Protein AF-A0A9D5JQ66-F1 (afdb_monomer_lite)

Radius of gyration: 15.85 Å; chains: 1; bounding box: 38×23×46 Å

Sequence (86 aa):
VFICGDHGNAEILINPVTGESDKEHNFSPVPFIIVSNPFKGRANPGIIDNDPSILQPVGLLSDIAPTLLSLAGLPIAPEMTGTKLY

Structure (mmCIF, N/CA/C/O backbone):
data_AF-A0A9D5JQ66-F1
#
_entry.id   AF-A0A9D5JQ66-F1
#
loop_
_atom_site.group_PDB
_atom_site.id
_atom_site.type_symbol
_atom_site.label_atom_id
_atom_site.label_alt_id
_atom_site.label_comp_id
_atom_site.label_asym_id
_atom_site.label_entity_id
_atom_site.label_seq_id
_atom_site.pdbx_PDB_ins_code
_atom_site.Cartn_x
_atom_site.Cartn_y
_atom_site.Cartn_z
_atom_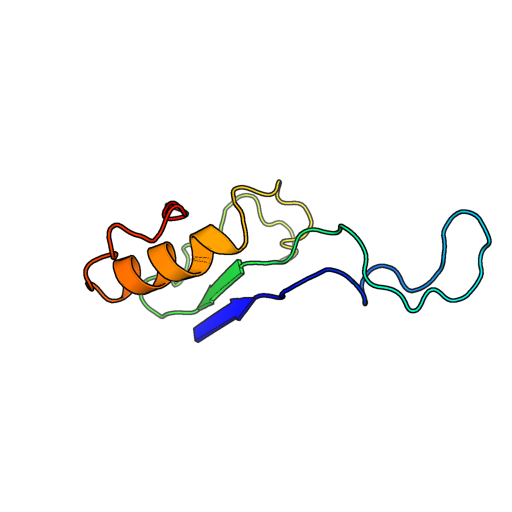site.occupancy
_atom_site.B_iso_or_equiv
_atom_site.auth_seq_id
_atom_site.auth_comp_id
_atom_site.auth_asym_id
_atom_site.auth_atom_id
_atom_site.pdbx_PDB_model_num
ATOM 1 N N . VAL A 1 1 ? -13.590 -5.202 1.990 1.00 93.38 1 VAL A N 1
ATOM 2 C CA . VAL A 1 1 ? -12.452 -5.814 1.267 1.00 93.38 1 VAL A CA 1
ATOM 3 C C . VAL A 1 1 ? -11.346 -4.785 1.187 1.00 93.38 1 VAL A C 1
ATOM 5 O O . VAL A 1 1 ? -11.652 -3.609 1.026 1.00 93.38 1 VAL A O 1
ATOM 8 N N . PHE A 1 2 ? -10.103 -5.225 1.336 1.00 94.31 2 PHE A N 1
ATOM 9 C CA . PHE A 1 2 ? -8.913 -4.399 1.164 1.00 94.31 2 PHE A CA 1
ATOM 10 C C . PHE A 1 2 ? -8.131 -4.949 -0.024 1.00 94.31 2 PHE A C 1
ATOM 12 O O . PHE A 1 2 ? -8.021 -6.167 -0.151 1.00 94.31 2 PHE A O 1
ATOM 19 N N . ILE A 1 3 ? -7.655 -4.071 -0.903 1.00 95.81 3 ILE A N 1
ATOM 20 C CA . ILE A 1 3 ? -6.915 -4.439 -2.114 1.00 95.81 3 ILE A CA 1
ATOM 21 C C . ILE A 1 3 ? -5.608 -3.654 -2.104 1.00 95.81 3 ILE A C 1
ATOM 23 O O . ILE A 1 3 ? -5.630 -2.433 -1.941 1.00 95.81 3 ILE A O 1
ATOM 27 N N . CYS A 1 4 ? -4.488 -4.358 -2.250 1.00 96.00 4 CYS A N 1
ATOM 28 C CA . CYS A 1 4 ? -3.158 -3.770 -2.299 1.00 96.00 4 CYS A CA 1
ATOM 29 C C . CYS A 1 4 ? -2.198 -4.666 -3.087 1.00 96.00 4 CYS A C 1
ATOM 31 O O . CYS A 1 4 ? -2.459 -5.863 -3.217 1.00 96.00 4 CYS A O 1
ATOM 33 N N . GLY A 1 5 ? -1.114 -4.082 -3.593 1.00 96.56 5 GLY A N 1
ATOM 34 C CA . GLY A 1 5 ? 0.074 -4.812 -4.040 1.00 96.56 5 GLY A CA 1
ATOM 35 C C . GLY A 1 5 ? 1.186 -4.719 -2.995 1.00 96.56 5 GLY A C 1
ATOM 36 O O . GLY A 1 5 ? 1.138 -3.876 -2.106 1.00 96.56 5 GLY A O 1
ATOM 37 N N . ASP A 1 6 ? 2.194 -5.570 -3.092 1.00 97.50 6 ASP A N 1
ATOM 38 C CA . ASP A 1 6 ? 3.416 -5.509 -2.286 1.00 97.50 6 ASP A CA 1
ATOM 39 C C . ASP A 1 6 ? 4.565 -4.795 -3.014 1.00 97.50 6 ASP A C 1
ATOM 41 O O . ASP A 1 6 ? 5.440 -4.226 -2.365 1.00 97.50 6 ASP A O 1
ATOM 45 N N . HIS A 1 7 ? 4.548 -4.766 -4.348 1.00 97.50 7 HIS A N 1
ATOM 46 C CA . HIS A 1 7 ? 5.496 -4.020 -5.179 1.00 97.50 7 HIS A CA 1
ATOM 47 C C . HIS A 1 7 ? 4.931 -3.733 -6.586 1.00 97.50 7 HIS A C 1
ATOM 49 O O . HIS A 1 7 ? 3.867 -4.235 -6.957 1.00 97.50 7 HIS A O 1
ATOM 55 N N . GLY A 1 8 ? 5.665 -2.940 -7.375 1.00 96.81 8 GLY A N 1
ATOM 56 C CA . GLY A 1 8 ? 5.432 -2.759 -8.809 1.00 96.81 8 GLY A CA 1
ATOM 57 C C . GLY A 1 8 ? 6.009 -3.904 -9.648 1.00 96.81 8 GLY A C 1
ATOM 58 O O . GLY A 1 8 ? 6.988 -4.545 -9.247 1.00 96.81 8 GLY A O 1
ATOM 59 N N . ASN A 1 9 ? 5.388 -4.191 -10.792 1.00 96.62 9 ASN A N 1
ATOM 60 C CA . ASN A 1 9 ? 5.8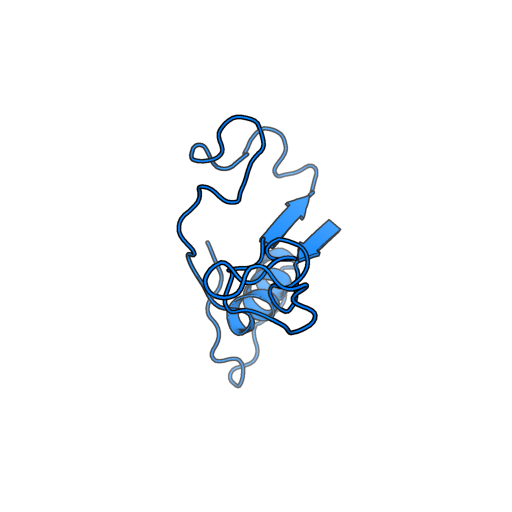93 -5.094 -11.829 1.00 96.62 9 ASN A CA 1
ATOM 61 C C . ASN A 1 9 ? 5.142 -4.842 -13.152 1.00 96.62 9 ASN A C 1
ATOM 63 O O . ASN A 1 9 ? 5.660 -4.191 -14.056 1.00 96.62 9 ASN A O 1
ATOM 67 N N . ALA A 1 10 ? 3.894 -5.312 -13.239 1.00 95.88 10 ALA A N 1
ATOM 68 C CA . ALA A 1 10 ? 3.142 -5.446 -14.489 1.00 95.88 10 ALA A CA 1
ATOM 69 C C . ALA A 1 10 ? 2.847 -4.123 -15.223 1.00 95.88 10 ALA A C 1
ATOM 71 O O . ALA A 1 10 ? 2.472 -4.133 -16.393 1.00 95.88 10 ALA A O 1
ATOM 72 N N . GLU A 1 11 ? 2.994 -2.991 -14.548 1.00 94.62 11 GLU A N 1
ATOM 73 C CA . GLU A 1 11 ? 2.872 -1.653 -15.113 1.00 94.62 11 GLU A CA 1
ATOM 74 C C . GLU A 1 11 ? 4.080 -1.230 -15.969 1.00 94.62 11 GLU A C 1
ATOM 76 O O . GLU A 1 11 ? 3.939 -0.347 -16.813 1.00 94.62 11 GLU A O 1
ATOM 81 N N . ILE A 1 12 ? 5.239 -1.886 -15.822 1.00 95.00 12 ILE A N 1
ATOM 82 C CA . ILE A 1 12 ? 6.423 -1.693 -16.673 1.00 95.00 12 ILE A CA 1
ATOM 83 C C .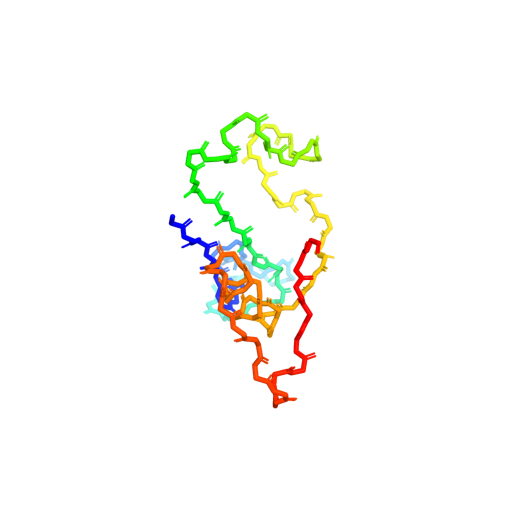 ILE A 1 12 ? 6.889 -3.061 -17.182 1.00 95.00 12 ILE A C 1
ATOM 85 O O . ILE A 1 12 ? 7.611 -3.783 -16.508 1.00 95.00 12 ILE A O 1
ATOM 89 N N . LEU A 1 13 ? 6.487 -3.408 -18.407 1.00 96.94 13 LEU A N 1
ATOM 90 C CA . LEU A 1 13 ? 6.839 -4.687 -19.049 1.00 96.94 13 LEU A CA 1
ATOM 91 C C . LEU A 1 13 ? 7.997 -4.577 -20.049 1.00 96.94 13 LEU A C 1
ATOM 93 O O . LEU A 1 13 ? 8.494 -5.590 -20.541 1.00 96.94 13 LEU A O 1
ATOM 97 N N . ILE A 1 14 ? 8.386 -3.351 -20.401 1.00 97.31 14 ILE A N 1
ATOM 98 C CA . ILE A 1 14 ? 9.426 -3.050 -21.384 1.00 97.31 14 ILE A CA 1
ATOM 99 C C . ILE A 1 14 ? 10.376 -2.034 -20.765 1.00 97.31 14 ILE A C 1
ATOM 101 O O . ILE A 1 14 ? 9.941 -0.976 -20.307 1.00 97.31 14 ILE A O 1
ATOM 105 N N . ASN A 1 15 ? 11.671 -2.335 -20.784 1.00 94.25 15 ASN A N 1
ATOM 106 C CA . ASN A 1 15 ? 12.688 -1.423 -20.291 1.00 94.25 15 ASN A CA 1
ATOM 107 C C . ASN A 1 15 ? 12.734 -0.172 -21.194 1.00 94.25 15 ASN A C 1
ATOM 109 O O . ASN A 1 15 ? 12.994 -0.299 -22.394 1.00 94.25 15 ASN A O 1
ATOM 113 N N . PRO A 1 16 ? 12.522 1.045 -20.662 1.00 89.88 16 PRO A N 1
ATOM 114 C CA . PRO A 1 16 ? 12.416 2.251 -21.485 1.00 89.88 16 PRO A CA 1
ATOM 115 C C . PRO A 1 16 ? 13.750 2.694 -22.105 1.00 89.88 16 PRO A C 1
ATOM 117 O O . PRO A 1 16 ? 13.753 3.530 -23.006 1.00 89.88 16 PRO A O 1
ATOM 120 N N . VAL A 1 17 ? 14.881 2.162 -21.628 1.00 93.75 17 VAL A N 1
ATOM 121 C CA . VAL A 1 17 ? 16.224 2.480 -22.129 1.00 93.75 17 VAL A CA 1
ATOM 122 C C . VAL A 1 17 ? 16.657 1.489 -23.209 1.00 93.75 17 VAL A C 1
ATOM 124 O O . VAL A 1 17 ? 17.178 1.910 -24.239 1.00 93.75 17 VAL A O 1
ATOM 127 N N . THR A 1 18 ? 16.457 0.184 -22.991 1.00 95.69 18 THR A N 1
ATOM 128 C CA . THR A 1 18 ? 16.924 -0.864 -23.920 1.00 95.69 18 THR A CA 1
ATOM 129 C C . THR A 1 18 ? 15.856 -1.332 -24.909 1.00 95.69 18 THR A C 1
ATOM 131 O O . THR A 1 18 ? 16.198 -1.854 -25.966 1.00 95.69 18 THR A O 1
ATOM 134 N N . GLY A 1 19 ? 14.570 -1.150 -24.593 1.00 96.12 19 GLY A N 1
ATOM 135 C CA . GLY A 1 19 ? 13.442 -1.658 -25.380 1.00 96.12 19 GLY A CA 1
ATOM 136 C C . GLY A 1 19 ? 13.192 -3.164 -25.235 1.00 96.12 19 GLY A C 1
ATOM 137 O O . GLY A 1 19 ? 12.324 -3.707 -25.917 1.00 96.12 19 GLY A O 1
ATOM 138 N N . GLU A 1 20 ? 13.934 -3.850 -24.366 1.00 97.69 20 GLU A N 1
ATOM 139 C CA . GLU A 1 20 ? 13.770 -5.282 -24.113 1.00 97.69 20 GLU A CA 1
ATOM 140 C C . GLU A 1 20 ? 12.644 -5.560 -23.108 1.00 97.69 20 GLU A C 1
ATOM 142 O O . GLU A 1 20 ? 12.234 -4.681 -22.349 1.00 97.69 20 GLU A O 1
ATOM 147 N N . SER A 1 21 ? 12.150 -6.803 -23.090 1.00 97.69 21 SER A N 1
ATOM 148 C CA . SER A 1 21 ? 11.193 -7.251 -22.073 1.00 97.69 21 SER A CA 1
ATOM 149 C C . SER A 1 21 ? 11.813 -7.146 -20.685 1.00 97.69 21 SER A C 1
ATOM 151 O O . SER A 1 21 ? 12.853 -7.751 -20.424 1.00 97.69 21 SER A O 1
ATOM 153 N N . ASP A 1 22 ? 11.126 -6.434 -19.799 1.00 96.69 22 ASP A N 1
ATOM 154 C CA . ASP A 1 22 ? 11.443 -6.380 -18.380 1.00 96.69 22 ASP A CA 1
ATOM 155 C C . ASP A 1 22 ? 10.620 -7.433 -17.628 1.00 96.69 22 ASP A C 1
ATOM 157 O O . ASP A 1 22 ? 9.465 -7.702 -17.967 1.00 96.69 22 ASP A O 1
ATOM 161 N N . LYS A 1 23 ? 1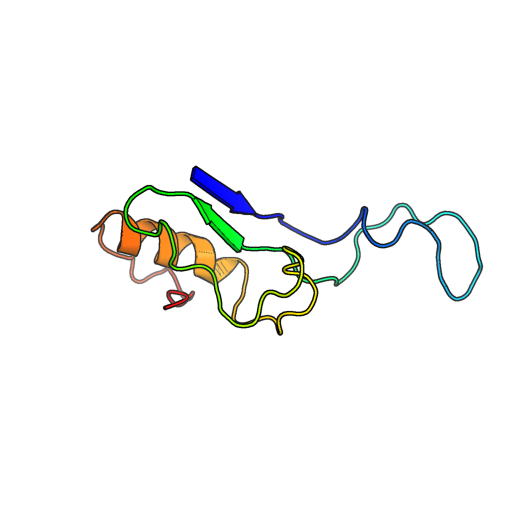1.251 -8.092 -16.659 1.00 95.69 23 LYS A N 1
ATOM 162 C CA . LYS A 1 23 ? 10.665 -9.176 -15.853 1.00 95.69 23 LYS A CA 1
ATOM 163 C C . LYS A 1 23 ? 10.850 -8.947 -14.356 1.00 95.69 23 LYS A C 1
ATOM 165 O O . LYS A 1 23 ? 10.344 -9.741 -13.562 1.00 95.69 23 LYS A O 1
ATOM 170 N N . GLU A 1 24 ? 11.597 -7.913 -13.985 1.00 96.50 24 GLU A N 1
ATOM 171 C CA . GLU A 1 24 ? 11.941 -7.616 -12.604 1.00 96.50 24 GLU A CA 1
ATOM 172 C C . GLU A 1 24 ? 10.848 -6.784 -11.927 1.00 96.50 24 GLU A C 1
ATOM 174 O O . GLU A 1 24 ? 9.964 -6.202 -12.559 1.00 96.50 24 GLU A O 1
ATOM 179 N N . HIS A 1 25 ? 10.912 -6.723 -10.600 1.00 97.69 25 HIS A N 1
ATOM 180 C CA . HIS A 1 25 ? 10.121 -5.753 -9.849 1.00 97.69 25 HIS A CA 1
ATOM 181 C C . HIS A 1 25 ? 10.640 -4.343 -10.110 1.00 97.69 25 HIS A C 1
ATOM 183 O O . HIS A 1 25 ? 11.814 -4.136 -10.422 1.00 97.69 25 HIS A O 1
ATOM 189 N N . ASN A 1 26 ? 9.778 -3.356 -9.898 1.00 95.06 26 ASN A N 1
ATOM 190 C CA . ASN A 1 26 ? 10.167 -1.960 -10.006 1.00 95.06 26 ASN A CA 1
ATOM 191 C C . ASN A 1 26 ? 9.619 -1.129 -8.829 1.00 95.06 26 ASN A C 1
ATOM 193 O O . ASN A 1 26 ? 8.885 -1.622 -7.970 1.00 95.06 26 ASN A O 1
ATOM 197 N N . PHE A 1 27 ? 10.031 0.138 -8.770 1.00 94.31 27 PHE A N 1
ATOM 198 C CA . PHE A 1 27 ? 9.744 1.053 -7.660 1.00 94.31 27 PHE A CA 1
ATOM 199 C C . PHE A 1 27 ? 8.410 1.803 -7.791 1.00 94.31 27 PHE A C 1
ATOM 201 O O . PHE A 1 27 ? 8.187 2.770 -7.058 1.00 94.31 27 PHE A O 1
ATOM 208 N N . SER A 1 28 ? 7.536 1.402 -8.718 1.00 95.25 28 SER A N 1
ATOM 209 C CA . SER A 1 28 ? 6.201 1.984 -8.831 1.00 95.25 28 SER A CA 1
ATOM 210 C C . SER A 1 28 ? 5.440 1.847 -7.509 1.00 95.25 28 SER A C 1
ATOM 212 O O . SER A 1 28 ? 5.515 0.804 -6.849 1.00 95.25 28 SER A O 1
ATOM 214 N N . PRO A 1 29 ? 4.689 2.881 -7.100 1.00 95.88 29 PRO A N 1
ATOM 215 C CA . PRO A 1 29 ? 3.827 2.785 -5.936 1.00 95.88 29 PRO A CA 1
ATOM 216 C C . PRO A 1 29 ? 2.692 1.786 -6.180 1.00 95.88 29 PRO A C 1
ATOM 218 O O . PRO A 1 29 ? 2.219 1.606 -7.301 1.00 95.88 29 PRO A O 1
ATOM 221 N N . VAL A 1 30 ? 2.210 1.180 -5.100 1.00 96.69 30 VAL A N 1
ATOM 222 C CA . VAL A 1 30 ? 1.084 0.241 -5.127 1.00 96.69 30 VAL A CA 1
ATOM 223 C C . VAL A 1 30 ? -0.205 0.927 -4.670 1.00 96.69 30 VAL A C 1
ATOM 225 O O . VAL A 1 30 ? -0.169 1.777 -3.775 1.00 96.69 30 VAL A O 1
ATOM 228 N N . PRO A 1 31 ? -1.372 0.567 -5.232 1.00 94.81 31 PRO A N 1
ATOM 229 C CA . PRO A 1 31 ? -2.639 1.093 -4.747 1.00 94.81 31 PRO A CA 1
ATOM 230 C C . PRO A 1 31 ? -2.958 0.516 -3.364 1.00 94.81 31 PRO A C 1
ATOM 232 O O . PRO A 1 31 ? -2.662 -0.642 -3.085 1.00 94.81 31 PRO A O 1
ATOM 235 N N . PHE A 1 32 ? -3.644 1.286 -2.521 1.00 94.56 32 PHE A N 1
ATOM 236 C CA . PHE A 1 32 ? -4.317 0.770 -1.327 1.00 94.56 32 PHE A CA 1
ATOM 237 C C . PHE A 1 32 ? -5.785 1.194 -1.366 1.00 94.56 32 PHE A C 1
ATOM 239 O O . PHE A 1 32 ? -6.113 2.370 -1.214 1.00 94.56 32 PHE A O 1
ATOM 246 N N . ILE A 1 33 ? -6.677 0.236 -1.623 1.00 93.25 33 ILE A N 1
ATOM 247 C CA . ILE A 1 33 ? -8.100 0.488 -1.866 1.00 93.25 33 ILE A CA 1
ATOM 248 C C . ILE A 1 33 ? -8.932 -0.196 -0.784 1.00 93.25 33 ILE A C 1
ATOM 250 O O . ILE A 1 33 ? -8.824 -1.403 -0.547 1.00 93.25 33 ILE A O 1
ATOM 254 N N . ILE A 1 34 ? -9.824 0.579 -0.167 1.00 92.75 34 ILE A N 1
ATOM 255 C CA . ILE A 1 34 ? -10.793 0.099 0.816 1.00 92.75 34 ILE A CA 1
ATOM 256 C C . ILE A 1 34 ? -12.171 0.047 0.157 1.00 92.75 34 ILE A C 1
ATOM 258 O O . ILE A 1 34 ? -12.735 1.071 -0.220 1.00 92.75 34 ILE A O 1
ATOM 262 N N . VAL A 1 35 ? -12.746 -1.151 0.067 1.00 92.56 35 VAL A N 1
ATOM 263 C CA . VAL A 1 35 ? -14.092 -1.370 -0.476 1.00 92.56 35 VAL A CA 1
ATOM 264 C C . VAL A 1 35 ? -15.028 -1.792 0.651 1.00 92.56 35 VAL A C 1
ATOM 266 O O . VAL A 1 35 ? -14.964 -2.926 1.143 1.00 92.56 35 VAL A O 1
ATOM 269 N N . SER A 1 36 ? -15.904 -0.881 1.078 1.00 91.81 36 SER A N 1
ATOM 270 C CA . SER A 1 36 ? -16.946 -1.156 2.072 1.00 91.81 36 SER A CA 1
ATOM 271 C C . SER A 1 36 ? -18.157 -0.225 1.908 1.00 91.81 36 SER A C 1
ATOM 273 O O . SER A 1 36 ? -18.040 0.889 1.397 1.00 91.81 36 SER A O 1
ATOM 275 N N . ASN A 1 37 ? -19.336 -0.674 2.362 1.00 94.06 37 ASN A N 1
ATOM 276 C CA . ASN A 1 37 ? -20.574 0.117 2.299 1.00 94.06 37 ASN A CA 1
ATOM 277 C C . ASN A 1 37 ? -20.483 1.479 3.020 1.00 94.06 37 ASN A C 1
ATOM 279 O O . ASN A 1 37 ? -20.973 2.456 2.455 1.00 94.06 37 ASN A O 1
ATOM 283 N N . PRO A 1 38 ? -19.847 1.600 4.206 1.00 90.50 38 PRO A N 1
ATOM 284 C CA . PRO A 1 38 ? -19.659 2.895 4.870 1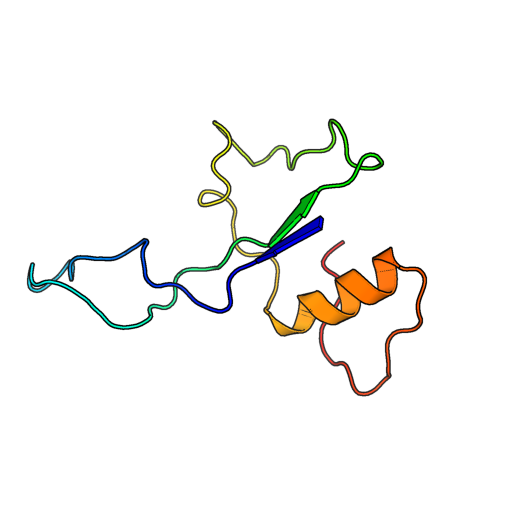.00 90.50 38 PRO A CA 1
ATOM 285 C C . PRO A 1 38 ? -18.919 3.961 4.047 1.00 90.50 38 PRO A C 1
ATOM 287 O O . PRO A 1 38 ? -19.132 5.152 4.269 1.00 90.50 38 PRO A O 1
ATOM 290 N N . PHE A 1 39 ? -18.073 3.556 3.094 1.00 88.56 39 PHE A N 1
ATOM 291 C CA . PHE A 1 39 ? -17.326 4.474 2.225 1.00 88.56 39 PHE A CA 1
ATOM 292 C C . PHE A 1 39 ? -17.990 4.694 0.857 1.00 88.56 39 PHE A C 1
ATOM 294 O O . PHE A 1 39 ? -17.417 5.351 -0.013 1.00 88.56 39 PHE A O 1
ATOM 301 N N . LYS A 1 40 ? -19.211 4.184 0.640 1.00 90.69 40 LYS A N 1
ATOM 302 C CA . LYS A 1 40 ? -19.932 4.369 -0.626 1.00 90.69 40 LYS A CA 1
ATOM 303 C C . LYS A 1 40 ? -20.112 5.862 -0.932 1.00 90.69 40 LYS A C 1
ATOM 305 O O . LYS A 1 40 ? -20.613 6.616 -0.104 1.00 90.69 40 LYS A O 1
ATOM 310 N N . GLY A 1 41 ? -19.705 6.274 -2.134 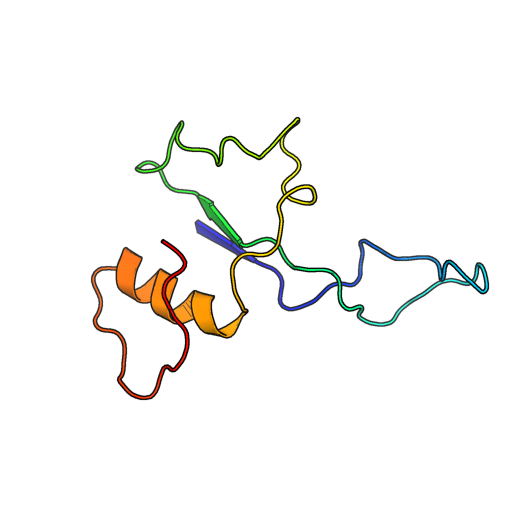1.00 88.31 41 GLY A N 1
ATOM 311 C CA . GLY A 1 41 ? -19.758 7.673 -2.574 1.00 88.31 41 GLY A CA 1
ATOM 312 C C . GLY A 1 41 ? -18.670 8.577 -1.980 1.00 88.31 41 GLY A C 1
ATOM 313 O O . GLY A 1 41 ? -18.719 9.782 -2.191 1.00 88.31 41 GLY A O 1
ATOM 314 N N . ARG A 1 42 ? -17.692 8.018 -1.255 1.00 87.62 42 ARG A N 1
ATOM 315 C CA . ARG A 1 42 ? -16.554 8.745 -0.666 1.00 87.62 42 ARG A CA 1
ATOM 316 C C . ARG A 1 42 ? -15.237 8.381 -1.351 1.00 87.62 42 ARG A C 1
ATOM 318 O O . ARG A 1 42 ? -14.232 8.152 -0.684 1.00 87.62 42 ARG A O 1
ATOM 325 N N . ALA A 1 43 ? -15.260 8.263 -2.677 1.00 84.50 43 ALA A N 1
ATOM 326 C CA . ALA A 1 43 ? -14.033 8.077 -3.443 1.00 84.50 43 ALA A CA 1
ATOM 327 C C . ALA A 1 43 ? -13.105 9.286 -3.245 1.00 84.50 43 ALA A C 1
ATOM 329 O O . ALA A 1 43 ? -13.576 10.401 -3.007 1.00 84.50 43 ALA A O 1
ATOM 330 N N . ASN A 1 44 ? -11.793 9.063 -3.332 1.00 85.00 44 ASN A N 1
ATOM 331 C CA . ASN A 1 44 ? -10.825 10.150 -3.257 1.00 85.00 44 ASN A CA 1
ATOM 332 C C . ASN A 1 44 ? -11.086 11.122 -4.428 1.00 85.00 44 ASN A C 1
ATOM 334 O O . ASN A 1 44 ? -11.064 10.675 -5.575 1.00 85.00 44 ASN A O 1
ATOM 338 N N . PRO A 1 45 ? -11.336 12.422 -4.172 1.00 86.12 45 PRO A N 1
ATOM 339 C CA . PRO A 1 45 ? -11.666 13.386 -5.223 1.00 86.12 45 PRO A CA 1
ATOM 340 C C . PRO A 1 45 ? -10.515 13.622 -6.207 1.00 86.12 45 PRO A C 1
ATOM 342 O O . PRO A 1 45 ? -10.743 14.161 -7.284 1.00 86.12 45 PRO A O 1
ATOM 345 N N . GLY A 1 46 ? -9.289 13.233 -5.845 1.00 87.62 46 GLY A N 1
ATOM 346 C CA . GLY A 1 46 ? -8.136 13.271 -6.737 1.00 87.62 46 GLY A CA 1
ATOM 347 C C . GLY A 1 46 ? -8.115 12.154 -7.780 1.00 87.62 46 GLY A C 1
ATOM 348 O O . GLY A 1 46 ? -7.273 12.212 -8.665 1.00 87.62 46 GLY A O 1
ATOM 349 N N . ILE A 1 47 ? -8.996 11.148 -7.690 1.00 89.38 47 ILE A N 1
ATOM 350 C CA . ILE A 1 47 ? -9.118 10.093 -8.704 1.00 89.38 47 ILE A CA 1
ATOM 351 C C . ILE A 1 47 ? -9.937 10.630 -9.876 1.00 89.38 47 ILE A C 1
ATOM 353 O O . ILE A 1 47 ? -11.086 11.039 -9.714 1.00 89.38 47 ILE A O 1
ATOM 357 N N . ILE A 1 48 ? -9.350 10.568 -11.064 1.00 88.75 48 ILE A N 1
ATOM 358 C CA . ILE A 1 48 ? -9.951 10.960 -12.337 1.00 88.75 48 ILE A CA 1
ATOM 359 C C . ILE A 1 48 ? -10.080 9.682 -13.165 1.00 88.75 48 ILE A C 1
ATOM 361 O O . ILE A 1 48 ? -9.198 8.831 -13.126 1.00 88.75 48 ILE A O 1
ATOM 365 N N . ASP A 1 49 ? -11.213 9.503 -13.846 1.00 90.12 49 ASP A N 1
ATOM 366 C CA . ASP A 1 49 ? -11.477 8.353 -14.727 1.00 90.12 49 ASP A CA 1
ATOM 367 C C . ASP A 1 49 ? -11.265 6.962 -14.088 1.00 90.12 49 ASP A C 1
ATOM 369 O O . ASP A 1 49 ? -10.975 5.982 -14.767 1.00 90.12 49 ASP A O 1
ATOM 373 N N . ASN A 1 50 ? -11.485 6.854 -12.771 1.00 87.06 50 ASN A N 1
ATOM 374 C CA . ASN A 1 50 ? -11.243 5.650 -11.960 1.00 87.06 50 ASN A CA 1
ATOM 375 C C . ASN A 1 50 ? -9.779 5.170 -11.936 1.00 87.06 50 ASN A C 1
ATOM 377 O O . ASN A 1 50 ? -9.529 4.018 -11.578 1.00 87.06 50 ASN A O 1
ATOM 381 N N . ASP A 1 51 ? -8.823 6.037 -12.264 1.00 89.75 51 ASP A N 1
ATOM 382 C CA . ASP A 1 51 ? -7.399 5.724 -12.234 1.00 89.75 51 ASP A CA 1
ATOM 383 C C . ASP A 1 51 ? -6.746 6.231 -10.932 1.00 89.75 51 ASP A C 1
ATOM 385 O O . ASP A 1 51 ? -6.647 7.441 -10.719 1.00 89.75 51 ASP A O 1
ATOM 389 N N . PRO A 1 52 ? -6.304 5.341 -10.023 1.00 89.88 52 PRO A N 1
ATOM 390 C CA . PRO A 1 52 ? -5.591 5.747 -8.818 1.00 89.88 52 PRO A CA 1
ATOM 391 C C . PRO A 1 52 ? -4.110 6.079 -9.064 1.00 89.88 52 PRO A C 1
ATOM 393 O O . PRO A 1 52 ? -3.484 6.637 -8.166 1.00 89.88 52 PRO A O 1
ATOM 396 N N . SER A 1 53 ? -3.537 5.755 -10.231 1.00 90.12 53 SER A N 1
ATOM 397 C CA . SER A 1 53 ? -2.104 5.938 -10.521 1.00 90.12 53 SER A CA 1
ATOM 398 C C . SER A 1 53 ? -1.678 7.408 -10.596 1.00 90.12 53 SER A C 1
ATOM 400 O O . SER A 1 53 ? -0.509 7.732 -10.402 1.00 90.12 53 SER A O 1
ATOM 402 N N . ILE A 1 54 ? -2.637 8.312 -10.809 1.00 89.94 54 ILE A N 1
ATOM 403 C CA . ILE A 1 54 ? -2.411 9.762 -10.838 1.00 89.94 54 ILE A CA 1
ATOM 404 C C . ILE A 1 54 ? -2.228 10.369 -9.440 1.00 89.94 54 ILE A C 1
ATOM 406 O O . ILE A 1 54 ? -1.806 11.521 -9.311 1.00 89.94 54 ILE A O 1
ATOM 410 N N . LEU A 1 55 ? -2.592 9.629 -8.388 1.00 91.44 55 LEU A N 1
ATOM 411 C CA . LEU A 1 55 ? -2.459 10.098 -7.018 1.00 91.44 55 LEU A CA 1
ATOM 412 C C . LEU A 1 55 ? -0.991 10.075 -6.593 1.00 91.44 55 LEU A C 1
ATOM 414 O O . LEU A 1 55 ? -0.247 9.141 -6.884 1.00 91.44 55 LEU A O 1
ATOM 418 N N . GLN A 1 56 ? -0.590 11.084 -5.823 1.00 92.06 56 GLN A N 1
ATOM 419 C CA . GLN A 1 56 ? 0.702 11.043 -5.148 1.00 92.06 56 GLN A CA 1
ATOM 420 C C . GLN A 1 56 ? 0.673 9.984 -4.034 1.00 92.06 56 GLN A C 1
ATOM 422 O O . GLN A 1 56 ? -0.318 9.920 -3.299 1.00 92.06 56 GLN A O 1
ATOM 427 N N . PRO A 1 57 ? 1.734 9.174 -3.867 1.00 93.00 57 PRO A N 1
ATOM 428 C CA . PRO A 1 57 ? 1.841 8.249 -2.745 1.00 93.00 57 PRO A CA 1
ATOM 429 C C . PRO A 1 57 ? 1.803 8.998 -1.407 1.00 93.00 57 PRO A C 1
ATOM 431 O O . PRO A 1 57 ? 2.521 9.979 -1.220 1.00 93.00 57 PRO A O 1
ATOM 434 N N . VAL A 1 58 ? 0.971 8.532 -0.473 1.00 91.94 58 VAL A N 1
ATOM 435 C CA . VAL A 1 58 ? 0.741 9.191 0.832 1.00 91.94 58 VAL A CA 1
ATOM 436 C C . VAL A 1 58 ? 1.201 8.366 2.039 1.00 91.94 58 VAL A C 1
ATOM 438 O O . VAL A 1 58 ? 0.993 8.785 3.173 1.00 91.94 58 VAL A O 1
ATOM 441 N N . GLY A 1 59 ? 1.825 7.206 1.822 1.00 95.12 59 GLY A N 1
ATOM 442 C CA . GLY A 1 59 ? 2.293 6.335 2.900 1.00 95.12 59 GLY A CA 1
ATOM 443 C C . GLY A 1 59 ? 3.118 5.148 2.411 1.00 95.12 59 GLY A C 1
ATOM 444 O O . GLY A 1 59 ? 3.480 5.065 1.237 1.00 95.12 59 GLY A O 1
ATOM 445 N N . LEU A 1 60 ? 3.416 4.239 3.335 1.00 96.94 60 LEU A N 1
ATOM 446 C CA . LEU A 1 60 ? 4.265 3.063 3.152 1.00 96.94 60 LEU A CA 1
ATOM 447 C C . LEU A 1 60 ? 3.477 1.761 3.356 1.00 96.94 60 LEU A C 1
ATOM 449 O O . LEU A 1 60 ? 2.398 1.742 3.941 1.00 96.94 60 LEU A O 1
ATOM 453 N N . LEU A 1 61 ? 4.053 0.624 2.959 1.00 97.56 61 LEU A N 1
ATOM 454 C CA . LEU A 1 61 ? 3.446 -0.691 3.220 1.00 97.56 61 LEU A CA 1
ATOM 455 C C . LEU A 1 61 ? 3.255 -0.970 4.721 1.00 97.56 61 LEU A C 1
ATOM 457 O O . LEU A 1 61 ? 2.270 -1.592 5.117 1.00 97.56 61 LEU A O 1
ATOM 461 N N . SER A 1 62 ? 4.161 -0.472 5.570 1.00 97.94 62 SER A N 1
ATOM 462 C CA . SER A 1 62 ? 4.066 -0.595 7.032 1.00 97.94 62 SER A CA 1
ATOM 463 C C . SER A 1 62 ? 2.828 0.082 7.623 1.00 97.94 62 SER A C 1
ATOM 465 O O . SER A 1 62 ? 2.405 -0.277 8.719 1.00 97.94 62 SER A O 1
ATOM 467 N N . ASP A 1 63 ? 2.232 1.030 6.901 1.00 98.25 63 ASP A N 1
ATOM 468 C CA . ASP A 1 63 ? 1.072 1.814 7.335 1.00 98.25 63 ASP A CA 1
ATOM 469 C C . ASP A 1 63 ? -0.252 1.063 7.126 1.00 98.25 63 ASP A C 1
ATOM 471 O O . ASP A 1 63 ? -1.281 1.397 7.728 1.00 98.25 63 ASP A O 1
ATOM 475 N N . ILE A 1 64 ? -0.236 -0.006 6.322 1.00 97.50 64 ILE A N 1
ATOM 476 C CA . ILE A 1 64 ? -1.423 -0.805 6.011 1.00 97.50 64 ILE A CA 1
ATOM 477 C C . ILE A 1 64 ? -1.948 -1.491 7.272 1.00 97.50 64 ILE A C 1
ATOM 479 O O . ILE A 1 64 ? -3.117 -1.320 7.614 1.00 97.50 64 ILE A O 1
ATOM 483 N N . ALA A 1 65 ? -1.113 -2.236 8.001 1.00 97.38 65 ALA A N 1
ATOM 484 C CA . ALA A 1 65 ? -1.572 -2.989 9.171 1.00 97.38 65 ALA A CA 1
ATOM 485 C C . ALA A 1 65 ? -2.170 -2.089 10.282 1.00 97.38 65 ALA A C 1
ATOM 487 O O . ALA A 1 65 ? -3.294 -2.372 10.710 1.00 97.38 65 ALA A O 1
ATOM 488 N N . PRO A 1 66 ? -1.528 -0.974 10.695 1.00 98.12 66 PRO A N 1
ATOM 489 C CA . PRO A 1 66 ? -2.132 0.002 11.606 1.00 98.12 66 PRO A CA 1
ATOM 490 C C . PRO A 1 66 ? -3.470 0.560 11.101 1.00 98.12 66 PRO A C 1
ATOM 492 O O . PRO A 1 66 ? -4.421 0.688 11.874 1.00 98.12 66 PRO A O 1
ATOM 495 N N . THR A 1 67 ? -3.577 0.842 9.797 1.00 96.81 67 THR A N 1
ATOM 496 C CA . THR A 1 67 ? -4.824 1.315 9.175 1.00 96.81 67 THR A CA 1
ATOM 497 C C . THR A 1 67 ? -5.939 0.272 9.288 1.00 96.81 67 THR A C 1
ATOM 499 O O . THR A 1 67 ? -7.059 0.606 9.677 1.00 96.81 67 THR A O 1
ATOM 502 N N . LEU A 1 68 ? -5.644 -1.001 9.007 1.00 96.25 68 LEU A N 1
ATOM 503 C CA . LEU A 1 68 ? -6.616 -2.095 9.100 1.00 96.25 68 LEU A CA 1
ATOM 504 C C . LEU A 1 68 ? -7.103 -2.321 10.536 1.00 96.25 68 LEU A C 1
ATOM 506 O O . LEU A 1 68 ? -8.308 -2.450 10.756 1.00 96.25 68 LEU A O 1
ATOM 510 N N . LEU A 1 69 ? -6.187 -2.336 11.511 1.00 97.56 69 LEU A N 1
ATOM 511 C CA . LEU A 1 69 ? -6.536 -2.480 12.927 1.00 97.56 69 LEU A CA 1
ATOM 512 C C . LEU A 1 69 ? -7.432 -1.331 13.394 1.00 97.56 69 LEU A C 1
ATOM 514 O O . LEU A 1 69 ? -8.460 -1.575 14.026 1.00 97.56 69 LEU A O 1
ATOM 518 N N . SER A 1 70 ? -7.097 -0.093 13.016 1.00 96.00 70 SER A N 1
ATOM 519 C CA . SER A 1 70 ? -7.896 1.077 13.380 1.00 96.00 70 SER A CA 1
ATOM 520 C C . SER A 1 70 ? -9.310 1.020 12.791 1.00 96.00 70 SER A C 1
ATOM 522 O O . SER A 1 70 ? -10.278 1.274 13.508 1.00 96.00 70 SER A O 1
ATOM 524 N N . LEU A 1 71 ? -9.456 0.599 11.529 1.00 94.44 71 LEU A N 1
ATOM 525 C CA . LEU A 1 71 ? -10.764 0.407 10.888 1.00 94.44 71 LEU A CA 1
ATOM 526 C C . LEU A 1 71 ? -11.588 -0.721 11.526 1.00 94.44 71 LEU A C 1
ATOM 528 O O . LEU A 1 71 ? -12.816 -0.656 11.521 1.00 94.44 71 LEU A O 1
ATOM 532 N N . ALA A 1 72 ? -10.928 -1.741 12.078 1.00 94.69 72 ALA A N 1
ATOM 533 C CA . ALA A 1 72 ? -11.569 -2.827 12.814 1.00 94.69 72 ALA A CA 1
ATOM 534 C C . ALA A 1 72 ? -11.896 -2.469 14.278 1.00 94.69 72 ALA A C 1
ATOM 536 O O . ALA A 1 72 ? -12.490 -3.285 14.981 1.00 94.69 72 ALA A O 1
ATOM 537 N N . GLY A 1 73 ? -11.513 -1.277 14.755 1.00 96.25 73 GLY A N 1
ATOM 538 C CA . GLY A 1 73 ? -11.671 -0.881 16.157 1.00 96.25 73 GLY A CA 1
ATOM 539 C C . GLY A 1 73 ? -10.754 -1.647 17.117 1.00 96.25 73 GLY A C 1
ATOM 540 O O . GLY A 1 73 ? -11.070 -1.774 18.298 1.00 96.25 73 GLY A O 1
ATOM 541 N N . LEU A 1 74 ? -9.639 -2.180 16.614 1.00 98.12 74 LEU A N 1
ATOM 542 C CA . LEU A 1 74 ? -8.659 -2.940 17.384 1.00 98.12 74 LEU A CA 1
ATOM 543 C C . LEU A 1 74 ? -7.482 -2.047 17.812 1.00 98.12 74 LEU A C 1
ATOM 545 O O . LEU A 1 74 ? -7.138 -1.095 17.104 1.00 98.12 74 LEU A O 1
ATOM 549 N N . PRO A 1 75 ? -6.842 -2.341 18.959 1.00 97.75 75 PRO A N 1
ATOM 550 C CA . PRO A 1 75 ? -5.652 -1.618 19.387 1.00 97.75 75 PRO A CA 1
ATOM 551 C C . PRO A 1 75 ? -4.476 -1.875 18.434 1.00 97.75 75 PRO A C 1
ATOM 553 O O . PRO A 1 75 ? -4.313 -2.978 17.911 1.00 97.75 75 PRO A O 1
ATOM 556 N N . ILE A 1 76 ? -3.636 -0.857 18.246 1.00 98.12 76 ILE A N 1
ATOM 557 C CA . ILE A 1 76 ? -2.372 -0.954 17.505 1.00 98.12 76 ILE A CA 1
ATOM 558 C C . ILE A 1 76 ? -1.265 -1.276 18.512 1.00 98.12 76 ILE A C 1
ATOM 560 O O . ILE A 1 76 ? -1.164 -0.622 19.552 1.00 98.12 76 ILE A O 1
ATOM 564 N N . ALA A 1 77 ? -0.465 -2.299 18.220 1.00 97.75 77 ALA A N 1
ATOM 565 C CA . ALA A 1 77 ? 0.631 -2.717 19.087 1.00 97.75 77 ALA A CA 1
ATOM 566 C C . ALA A 1 77 ? 1.767 -1.671 19.090 1.00 97.75 77 ALA A C 1
ATOM 568 O O . ALA A 1 77 ? 2.039 -1.086 18.039 1.00 97.75 77 ALA A O 1
ATOM 569 N N . PRO A 1 78 ? 2.451 -1.436 20.225 1.00 97.31 78 PRO A N 1
ATOM 570 C CA . PRO A 1 78 ? 3.508 -0.426 20.323 1.00 97.31 78 PRO A CA 1
ATOM 571 C C . PRO A 1 78 ? 4.737 -0.723 19.447 1.00 97.31 78 PRO A C 1
ATOM 573 O O . PRO A 1 78 ? 5.496 0.191 19.140 1.00 97.31 78 PRO A O 1
ATOM 576 N N . GLU A 1 79 ? 4.938 -1.972 19.020 1.00 98.12 79 GLU A N 1
ATOM 577 C CA . GLU A 1 79 ? 6.005 -2.371 18.096 1.00 98.12 79 GLU A CA 1
ATOM 578 C C . GLU A 1 79 ? 5.712 -1.975 16.637 1.00 98.12 79 GLU A C 1
ATOM 580 O O . GLU A 1 79 ? 6.624 -1.959 15.809 1.00 98.12 79 GLU A O 1
ATOM 585 N N . MET A 1 80 ? 4.455 -1.659 16.297 1.00 98.12 80 MET A N 1
ATOM 586 C CA . MET A 1 80 ? 4.093 -1.178 14.964 1.00 98.12 80 MET A CA 1
ATOM 587 C C . MET A 1 80 ? 4.501 0.287 14.813 1.00 98.12 80 MET A C 1
ATOM 589 O O . MET A 1 80 ? 3.894 1.180 15.394 1.00 98.12 80 MET A O 1
ATOM 593 N N . THR A 1 81 ? 5.515 0.536 13.989 1.00 97.75 81 THR A N 1
ATOM 594 C CA . THR A 1 81 ? 6.038 1.885 13.725 1.00 97.75 81 THR A CA 1
ATOM 595 C C . THR A 1 81 ? 5.323 2.616 12.585 1.00 97.75 81 THR A C 1
ATOM 597 O O . THR A 1 81 ? 5.535 3.814 12.404 1.00 97.75 81 THR A O 1
ATOM 600 N N . GLY A 1 82 ? 4.485 1.912 11.817 1.00 97.19 82 GLY A N 1
ATOM 601 C CA . GLY A 1 82 ? 3.651 2.507 10.772 1.00 97.19 82 GLY A CA 1
ATOM 602 C C . GLY A 1 82 ? 2.538 3.390 11.341 1.00 97.19 82 GLY A C 1
ATOM 603 O O . GLY A 1 82 ? 2.093 3.215 12.475 1.00 97.19 82 GLY A O 1
ATOM 604 N N . THR A 1 83 ? 2.056 4.330 10.534 1.00 96.12 83 THR A N 1
ATOM 605 C CA . THR A 1 83 ? 0.989 5.273 10.897 1.00 96.12 83 THR A CA 1
ATOM 606 C C . THR A 1 83 ? -0.266 5.005 10.074 1.00 96.12 83 THR A C 1
ATOM 608 O O . THR A 1 83 ? -0.191 4.605 8.923 1.00 96.12 83 THR A O 1
ATOM 611 N N . LYS A 1 84 ? -1.454 5.206 10.649 1.00 94.50 84 LYS A N 1
ATOM 612 C CA . LYS A 1 84 ? -2.716 5.089 9.899 1.00 94.50 84 LYS A CA 1
ATOM 613 C C . LYS A 1 84 ? -2.790 6.116 8.754 1.00 94.50 84 LYS A C 1
ATOM 615 O O . LYS A 1 84 ? -2.359 7.252 8.914 1.00 94.50 84 LYS A O 1
ATOM 620 N N . LEU A 1 85 ? -3.396 5.736 7.632 1.00 92.56 85 LEU A N 1
ATOM 621 C CA . LEU A 1 85 ? -3.445 6.546 6.403 1.00 92.56 85 LEU A CA 1
ATOM 622 C C . LEU A 1 85 ? -4.580 7.600 6.355 1.00 92.56 85 LEU A C 1
ATOM 624 O O . LEU A 1 85 ? -4.883 8.112 5.277 1.00 92.56 85 LEU A O 1
ATOM 628 N N . TYR A 1 86 ? -5.238 7.904 7.482 1.00 83.44 86 TYR A N 1
ATOM 629 C CA . TYR A 1 86 ? -6.347 8.870 7.581 1.00 83.44 86 TYR A CA 1
ATOM 630 C C . TYR A 1 86 ? -6.397 9.613 8.922 1.00 83.44 86 TYR A C 1
ATOM 632 O O . TYR A 1 86 ? -5.879 9.088 9.941 1.00 83.44 86 TYR A O 1
#

pLDDT: mean 94.15, std 3.67, range [83.44, 98.25]

Secondary structure (DSSP, 8-state):
-EEE-SSB-TT--B-TTT-SBP-S-B-PPPPEEE--GGGTT---TT-BTTBGGGSPP---GGGHHHHHHHHTTPPPPTT-------

Foldseek 3Di:
DWDKDPFADPVDQADPPPRDGDGDTDHQHMDIDDDDPVCVPVPDPQDDPNDPSSDDDQFDPLQVVVQVCVVVVHDDDPPRPHHHSD